Protein AF-A0A516WYR0-F1 (afdb_monomer_lite)

Structure (mmCIF, N/CA/C/O backbone):
data_AF-A0A516WYR0-F1
#
_entry.id   AF-A0A516WYR0-F1
#
loop_
_atom_site.group_PDB
_atom_site.id
_atom_site.type_symbol
_atom_site.label_atom_id
_atom_site.label_alt_id
_atom_site.label_comp_id
_atom_site.label_asym_id
_atom_site.label_entity_id
_atom_site.label_seq_id
_atom_site.pdbx_PDB_ins_code
_atom_site.Cartn_x
_atom_site.Cartn_y
_atom_site.Cartn_z
_atom_site.occupancy
_atom_site.B_iso_or_equiv
_atom_site.auth_seq_id
_atom_site.auth_comp_id
_atom_site.auth_asym_id
_atom_site.auth_atom_id
_atom_site.pdbx_PDB_model_num
ATOM 1 N N . MET A 1 1 ? 25.667 -8.744 -9.937 1.00 63.88 1 MET A N 1
ATOM 2 C CA . MET A 1 1 ? 26.424 -9.998 -9.760 1.00 63.88 1 MET A CA 1
ATOM 3 C C . MET A 1 1 ? 26.682 -10.679 -11.107 1.00 63.88 1 MET A C 1
ATOM 5 O O . MET A 1 1 ? 27.837 -10.724 -11.476 1.00 63.88 1 MET A O 1
ATOM 9 N N . LEU A 1 2 ? 25.676 -11.034 -11.928 1.00 71.44 2 LEU A N 1
ATOM 10 C CA . LEU A 1 2 ? 25.938 -11.659 -13.249 1.00 71.44 2 LEU A CA 1
ATOM 11 C C . LEU A 1 2 ? 26.621 -10.771 -14.309 1.00 71.44 2 LEU A C 1
ATOM 13 O O . LEU A 1 2 ? 27.424 -11.273 -15.081 1.00 71.44 2 LEU A O 1
ATOM 17 N N . ARG A 1 3 ? 26.357 -9.455 -14.355 1.00 70.38 3 ARG A N 1
ATOM 18 C CA . ARG A 1 3 ? 27.014 -8.549 -15.329 1.00 70.38 3 ARG A CA 1
ATOM 19 C C . ARG A 1 3 ? 28.543 -8.492 -15.207 1.00 70.38 3 ARG A C 1
ATOM 21 O O . ARG A 1 3 ? 29.194 -8.040 -16.137 1.00 70.38 3 ARG A O 1
ATOM 28 N N . ARG A 1 4 ? 29.089 -8.892 -14.056 1.00 82.25 4 ARG A N 1
ATOM 29 C CA . ARG A 1 4 ? 30.531 -8.877 -13.781 1.00 82.25 4 ARG A CA 1
ATOM 30 C C . ARG A 1 4 ? 31.229 -10.178 -14.192 1.00 82.25 4 ARG A C 1
ATOM 32 O O . ARG A 1 4 ? 32.446 -10.206 -14.153 1.00 82.25 4 ARG A O 1
ATOM 39 N N . GLU A 1 5 ? 30.473 -11.192 -14.623 1.00 89.56 5 GLU A N 1
ATOM 40 C CA . GLU A 1 5 ? 30.984 -12.493 -15.067 1.00 89.56 5 GLU A CA 1
ATOM 41 C C . GLU A 1 5 ? 30.733 -12.670 -16.577 1.00 89.56 5 GLU A C 1
ATOM 43 O O . GLU A 1 5 ? 29.633 -13.075 -16.971 1.00 89.56 5 GLU A O 1
ATOM 48 N N . PRO A 1 6 ? 31.714 -12.364 -17.451 1.00 85.00 6 PRO A N 1
ATOM 49 C CA . PRO A 1 6 ? 31.514 -12.306 -18.904 1.00 85.00 6 PRO A CA 1
ATOM 50 C C . PRO A 1 6 ? 30.985 -13.605 -19.527 1.00 85.00 6 PRO A C 1
ATOM 52 O O . PRO A 1 6 ? 30.164 -13.571 -20.442 1.00 85.00 6 PRO A O 1
ATOM 55 N N . MET A 1 7 ? 31.410 -14.764 -19.009 1.00 91.44 7 MET A N 1
ATOM 56 C CA . MET A 1 7 ? 30.959 -16.074 -19.500 1.00 91.44 7 MET A CA 1
ATOM 57 C C . MET A 1 7 ? 29.483 -16.366 -19.200 1.00 91.44 7 MET A C 1
ATOM 59 O O . MET A 1 7 ? 28.864 -17.174 -19.892 1.00 91.44 7 MET A O 1
ATOM 63 N N . LEU A 1 8 ? 28.922 -15.739 -18.163 1.00 88.75 8 LEU A N 1
ATOM 64 C CA . LEU A 1 8 ? 27.520 -15.900 -17.780 1.00 88.75 8 LEU A CA 1
ATOM 65 C C . LEU A 1 8 ? 26.648 -14.810 -18.402 1.00 88.75 8 LEU A C 1
ATOM 67 O O . LEU A 1 8 ? 25.525 -15.089 -18.818 1.00 88.75 8 LEU A O 1
ATOM 71 N N . SER A 1 9 ? 27.157 -13.579 -18.502 1.00 86.56 9 SER A N 1
ATOM 72 C CA . SER A 1 9 ? 26.419 -12.464 -19.100 1.00 86.56 9 SER A CA 1
ATOM 73 C C . SER A 1 9 ? 26.181 -12.646 -20.601 1.00 86.56 9 SER A C 1
ATOM 75 O O . SER A 1 9 ? 25.122 -12.251 -21.082 1.00 86.56 9 SER A O 1
ATOM 77 N N . SER A 1 10 ? 27.100 -13.304 -21.319 1.00 87.81 10 SER A N 1
ATOM 78 C CA . SER A 1 10 ? 26.965 -13.608 -22.753 1.00 87.81 10 SER A CA 1
ATOM 79 C C . SER A 1 10 ? 25.828 -14.582 -23.081 1.00 87.81 10 SER A C 1
ATOM 81 O O . SER A 1 10 ? 25.387 -14.644 -24.225 1.00 87.81 10 SER A O 1
ATOM 83 N N . ARG A 1 11 ? 25.324 -15.325 -22.085 1.00 91.62 11 ARG A N 1
ATOM 84 C CA . ARG A 1 11 ? 24.208 -16.278 -22.232 1.00 91.62 11 ARG A CA 1
ATOM 85 C C . ARG A 1 11 ? 22.839 -15.656 -21.944 1.00 91.62 11 ARG A C 1
ATOM 87 O O . ARG A 1 11 ? 21.829 -16.352 -22.010 1.00 91.62 11 ARG A O 1
ATOM 94 N N . ILE A 1 12 ? 22.787 -14.368 -21.601 1.00 89.62 12 ILE A N 1
ATOM 95 C CA . ILE A 1 12 ? 21.537 -13.658 -21.326 1.00 89.62 12 ILE A CA 1
ATOM 96 C C . ILE A 1 12 ? 21.071 -12.962 -22.598 1.00 89.62 12 ILE A C 1
ATOM 98 O O . ILE A 1 12 ? 21.679 -11.993 -23.044 1.00 89.62 12 ILE A O 1
ATOM 102 N N . PHE A 1 13 ? 19.956 -13.442 -23.148 1.00 91.19 13 PHE A N 1
ATOM 103 C CA . PHE A 1 13 ? 19.351 -12.877 -24.354 1.00 91.19 13 PHE A CA 1
ATOM 104 C C . PHE A 1 13 ? 18.704 -11.503 -24.105 1.00 91.19 13 PHE A C 1
ATOM 106 O O . PHE A 1 13 ? 18.810 -10.612 -24.942 1.00 91.19 13 PHE A O 1
ATOM 113 N N . VAL A 1 14 ? 18.069 -11.300 -22.941 1.00 90.44 14 VAL A N 1
ATOM 114 C CA . VAL A 1 14 ? 17.409 -10.034 -22.572 1.00 90.44 14 VAL A CA 1
ATOM 115 C C . VAL A 1 14 ? 17.687 -9.677 -21.117 1.00 90.44 14 VAL A C 1
ATOM 117 O O . VAL A 1 14 ? 17.505 -10.487 -20.209 1.00 90.44 14 VAL A O 1
ATOM 120 N N . TRP A 1 15 ? 18.062 -8.420 -20.890 1.00 87.75 15 TRP A N 1
ATOM 121 C CA . TRP A 1 15 ? 18.124 -7.816 -19.564 1.00 87.75 15 TRP A CA 1
ATOM 122 C C . TRP A 1 15 ? 16.869 -6.983 -19.324 1.00 87.75 15 TRP A C 1
ATOM 124 O O . TRP A 1 15 ? 16.813 -5.822 -19.721 1.00 87.75 15 TRP A O 1
ATOM 134 N N . GLN A 1 16 ? 15.870 -7.564 -18.662 1.00 89.56 16 GLN A N 1
ATOM 135 C CA . GLN A 1 16 ? 14.669 -6.826 -18.283 1.00 89.56 16 GLN A CA 1
ATOM 136 C C . GLN A 1 16 ? 14.891 -6.103 -16.954 1.00 89.56 16 GLN A C 1
ATOM 138 O O . GLN A 1 16 ? 15.144 -6.722 -15.919 1.00 89.56 16 GLN A O 1
ATOM 143 N N . GLU A 1 17 ? 14.766 -4.781 -16.977 1.00 88.88 17 GLU A N 1
ATOM 144 C CA . GLU A 1 17 ? 14.715 -3.967 -15.768 1.00 88.88 17 GLU A CA 1
ATOM 145 C C . GLU A 1 17 ? 13.265 -3.875 -15.274 1.00 88.88 17 GLU A C 1
ATOM 147 O O . GLU A 1 17 ? 12.356 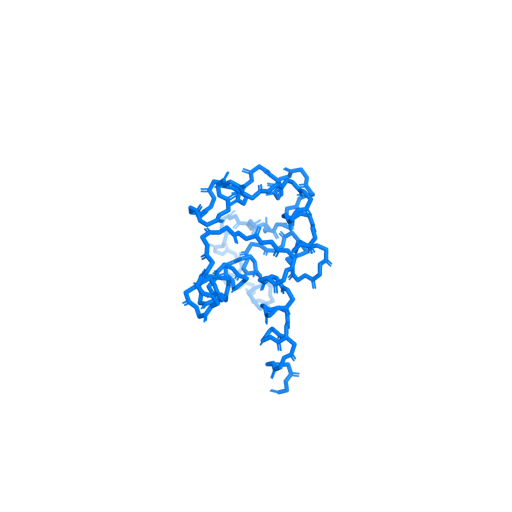-3.564 -16.047 1.00 88.88 17 GLU A O 1
ATOM 152 N N . PHE A 1 18 ? 13.050 -4.123 -13.981 1.00 88.38 18 PHE A N 1
ATOM 153 C CA . PHE A 1 18 ? 11.788 -3.822 -13.309 1.00 88.38 18 PHE A CA 1
ATOM 154 C C . PHE A 1 18 ? 11.895 -2.459 -12.637 1.00 88.38 18 PHE A C 1
ATOM 156 O O . PHE A 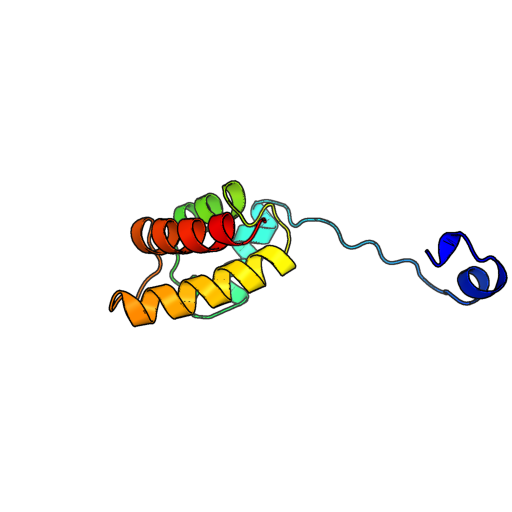1 18 ? 12.799 -2.223 -11.834 1.00 88.38 18 PHE A O 1
ATOM 163 N N . ARG A 1 19 ? 10.954 -1.570 -12.950 1.00 93.56 19 ARG A N 1
ATOM 164 C CA . ARG A 1 19 ? 10.888 -0.223 -12.378 1.00 93.56 19 ARG A CA 1
ATOM 165 C C . ARG A 1 19 ? 9.786 -0.137 -11.335 1.00 93.56 19 ARG A C 1
ATOM 167 O O . ARG A 1 19 ? 8.877 -0.965 -11.298 1.00 93.56 19 ARG A O 1
ATOM 174 N N . ARG A 1 20 ? 9.890 0.874 -10.473 1.00 96.81 20 ARG A N 1
ATOM 175 C CA . ARG A 1 20 ? 8.790 1.247 -9.581 1.00 96.81 20 ARG A CA 1
ATOM 176 C C . ARG A 1 20 ? 7.580 1.641 -10.419 1.00 96.81 20 ARG A C 1
ATOM 178 O O . ARG A 1 20 ? 7.737 2.270 -11.464 1.00 96.81 20 ARG A O 1
ATOM 185 N N . MET A 1 21 ? 6.404 1.280 -9.929 1.00 97.88 21 MET A N 1
ATOM 186 C CA . MET A 1 21 ? 5.149 1.785 -10.461 1.00 97.88 21 MET A CA 1
ATOM 187 C C . MET A 1 21 ? 5.066 3.296 -10.224 1.00 97.88 21 MET A C 1
ATOM 189 O O . MET A 1 21 ? 5.461 3.774 -9.159 1.00 97.88 21 MET A O 1
ATOM 193 N N . SER A 1 22 ? 4.556 4.043 -11.202 1.00 97.94 22 SER A N 1
ATOM 194 C CA . SER A 1 22 ? 4.101 5.418 -10.980 1.00 97.94 22 SER A CA 1
ATOM 195 C C . SER A 1 22 ? 2.887 5.434 -10.048 1.00 97.94 22 SER A C 1
ATOM 197 O O . SER A 1 22 ? 2.204 4.419 -9.906 1.00 97.94 22 SER A O 1
ATOM 199 N N . SER A 1 23 ? 2.559 6.587 -9.465 1.00 97.19 23 SER A N 1
ATOM 200 C CA . SER A 1 23 ? 1.357 6.724 -8.629 1.00 97.19 23 SER A CA 1
ATOM 201 C C . SER A 1 23 ? 0.085 6.298 -9.375 1.00 97.19 23 SER A C 1
ATOM 203 O O . SER A 1 23 ? -0.756 5.601 -8.821 1.00 97.19 23 SER A O 1
ATOM 205 N N . GLU A 1 24 ? -0.026 6.624 -10.665 1.00 98.06 24 GLU A N 1
ATOM 206 C CA . GLU A 1 24 ? -1.146 6.188 -11.508 1.00 98.06 24 GLU A CA 1
ATOM 207 C C . GLU A 1 24 ? -1.177 4.659 -11.686 1.00 98.06 24 GLU A C 1
ATOM 209 O O . GLU A 1 24 ? -2.229 4.027 -11.595 1.00 98.06 24 GLU A O 1
ATOM 214 N N . GLN A 1 25 ? -0.012 4.036 -11.900 1.00 98.31 25 GLN A N 1
ATOM 215 C CA . GLN A 1 25 ? 0.088 2.580 -11.974 1.00 98.31 25 GLN A CA 1
ATOM 216 C C . GLN A 1 25 ? -0.277 1.926 -10.641 1.00 98.31 25 GLN A C 1
ATOM 218 O O . GLN A 1 25 ? -0.974 0.920 -10.658 1.00 98.31 25 GLN A O 1
ATOM 223 N N . VAL A 1 26 ? 0.133 2.494 -9.503 1.00 98.50 26 VAL A N 1
ATOM 224 C CA . VAL A 1 26 ? -0.251 2.006 -8.170 1.00 98.50 26 VAL A CA 1
ATOM 225 C C . VAL A 1 26 ? -1.773 2.015 -8.021 1.00 98.50 26 VAL A C 1
ATOM 227 O O . VAL A 1 26 ? -2.355 0.979 -7.707 1.00 98.50 26 VAL A O 1
ATOM 230 N N . LEU A 1 27 ? -2.428 3.141 -8.319 1.00 98.38 27 LEU A N 1
ATOM 231 C CA . LEU A 1 27 ? -3.884 3.275 -8.195 1.00 98.38 27 LEU A CA 1
ATOM 232 C C . LEU A 1 27 ? -4.663 2.320 -9.107 1.00 98.38 27 LEU A C 1
ATOM 234 O O . LEU A 1 27 ? -5.770 1.923 -8.767 1.00 98.38 27 LEU A O 1
ATOM 238 N N . ARG A 1 28 ? -4.087 1.914 -10.24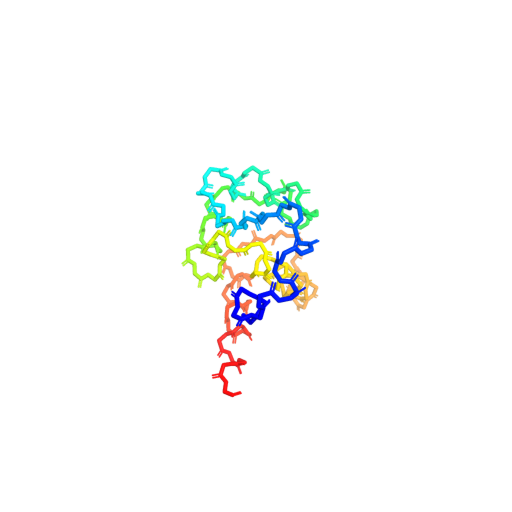1 1.00 98.12 28 ARG A N 1
ATOM 239 C CA . ARG A 1 28 ? -4.690 0.920 -11.139 1.00 98.12 28 ARG A CA 1
ATOM 240 C C . ARG A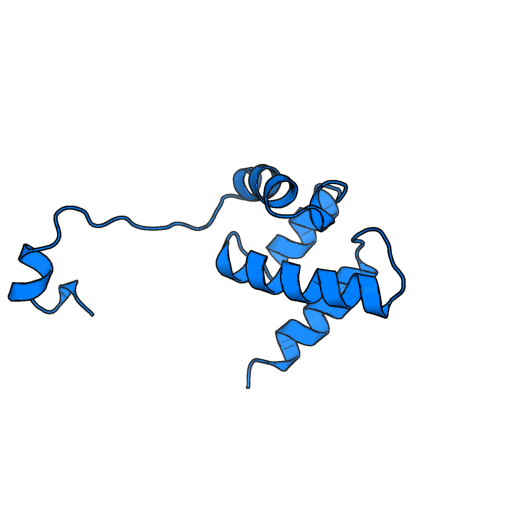 1 28 ? -4.403 -0.522 -10.717 1.00 98.12 28 ARG A C 1
ATOM 242 O O . ARG A 1 28 ? -5.270 -1.381 -10.825 1.00 98.12 28 ARG A O 1
ATOM 249 N N . VAL A 1 29 ? -3.175 -0.808 -10.295 1.00 98.19 29 VAL A N 1
ATOM 250 C CA . VAL A 1 29 ? -2.701 -2.178 -10.055 1.00 98.19 29 VAL A CA 1
ATOM 251 C C . VAL A 1 29 ? -3.135 -2.691 -8.687 1.00 98.19 29 VAL A C 1
ATOM 253 O O . VAL A 1 29 ? -3.496 -3.857 -8.571 1.00 98.19 29 VAL A O 1
ATOM 256 N N . ILE A 1 30 ? -3.102 -1.854 -7.649 1.00 98.31 30 ILE A N 1
ATOM 257 C CA . ILE A 1 30 ? -3.338 -2.305 -6.272 1.00 98.31 30 ILE A CA 1
ATOM 258 C C . ILE A 1 30 ? -4.780 -2.757 -6.012 1.00 98.31 30 ILE A C 1
ATOM 260 O O . ILE A 1 30 ? -4.926 -3.832 -5.427 1.00 98.31 30 ILE A O 1
ATOM 264 N N . PRO A 1 31 ? -5.835 -2.061 -6.480 1.00 98.00 31 PRO A N 1
ATOM 265 C CA . PRO A 1 31 ? -7.202 -2.573 -6.352 1.00 98.00 31 PRO A CA 1
ATOM 266 C C . PRO A 1 31 ? -7.390 -3.938 -7.027 1.00 98.00 31 PRO A C 1
ATOM 268 O O . PRO A 1 31 ? -8.073 -4.803 -6.492 1.00 98.00 31 PRO A O 1
ATOM 271 N N . ALA A 1 32 ? -6.725 -4.164 -8.166 1.00 97.69 32 ALA A N 1
ATOM 272 C CA . ALA A 1 32 ? -6.778 -5.429 -8.904 1.00 97.69 32 ALA A CA 1
ATOM 273 C C . ALA A 1 32 ? -5.866 -6.526 -8.323 1.00 97.69 32 ALA A C 1
ATOM 275 O O . ALA A 1 32 ? -5.972 -7.691 -8.703 1.00 97.69 32 ALA A O 1
ATOM 276 N N . PHE A 1 33 ? -4.938 -6.171 -7.435 1.00 97.31 33 PHE A N 1
ATOM 277 C CA . PHE A 1 33 ? -3.944 -7.100 -6.910 1.00 97.31 33 PHE A CA 1
ATOM 278 C C . PHE A 1 33 ? -4.524 -8.045 -5.850 1.00 97.31 33 PHE A C 1
ATOM 280 O O . PHE A 1 33 ? -4.177 -9.227 -5.835 1.00 97.31 33 PHE A O 1
ATOM 287 N N . HIS A 1 34 ? -5.370 -7.543 -4.944 1.00 97.75 34 HIS A N 1
ATOM 288 C CA . HIS A 1 34 ? -5.937 -8.348 -3.860 1.00 97.75 34 HIS A CA 1
ATOM 289 C C . HIS A 1 34 ? -7.296 -7.794 -3.387 1.00 97.75 34 HIS A C 1
ATOM 291 O O . HIS A 1 34 ? -7.392 -6.580 -3.202 1.00 97.75 34 HIS A O 1
ATOM 297 N N . PRO A 1 35 ? -8.300 -8.645 -3.069 1.00 96.62 35 PRO A N 1
ATOM 298 C CA . PRO A 1 35 ? -9.664 -8.204 -2.730 1.00 96.62 35 PRO A CA 1
ATOM 299 C C . PRO A 1 35 ? -9.774 -7.179 -1.594 1.00 96.62 35 PRO A C 1
ATOM 301 O O . PRO A 1 35 ? -10.651 -6.328 -1.605 1.00 96.62 35 PRO A O 1
ATOM 304 N N . ILE A 1 36 ? -8.854 -7.202 -0.623 1.00 96.75 36 ILE A N 1
ATOM 305 C CA . ILE A 1 36 ? -8.857 -6.226 0.489 1.00 96.75 36 ILE A CA 1
ATOM 306 C C . ILE A 1 36 ? -8.679 -4.771 0.022 1.00 96.75 36 ILE A C 1
ATOM 308 O O . ILE A 1 36 ? -8.953 -3.854 0.789 1.00 96.75 36 ILE A O 1
ATOM 312 N N . TRP A 1 37 ? -8.185 -4.560 -1.200 1.00 97.75 37 TRP A N 1
ATOM 313 C CA . TRP A 1 37 ? -7.983 -3.238 -1.789 1.00 97.75 37 TRP A CA 1
ATOM 314 C C . TRP A 1 37 ? -9.080 -2.844 -2.778 1.00 97.75 37 TRP A C 1
ATOM 316 O O . TRP A 1 37 ? -9.095 -1.695 -3.204 1.00 97.75 37 TRP A O 1
ATOM 326 N N . GLU A 1 38 ? -9.984 -3.756 -3.144 1.00 95.81 38 GLU A N 1
ATOM 327 C CA . GLU A 1 38 ? -10.979 -3.541 -4.203 1.00 95.81 38 GLU A CA 1
ATOM 328 C C . GLU A 1 38 ? -11.884 -2.338 -3.909 1.00 95.81 38 GLU A C 1
ATOM 330 O O . GLU A 1 38 ? -12.185 -1.545 -4.796 1.00 95.81 38 GLU A O 1
ATOM 335 N N . THR A 1 39 ? -12.255 -2.160 -2.639 1.00 93.94 39 THR A N 1
ATOM 336 C CA . THR A 1 39 ? -13.087 -1.042 -2.177 1.00 93.94 39 THR A CA 1
ATOM 337 C C . THR A 1 39 ? -12.286 0.048 -1.461 1.00 93.94 39 THR A C 1
ATOM 339 O O . THR A 1 39 ? -12.882 0.940 -0.860 1.00 93.94 39 THR A O 1
ATOM 342 N N . ALA A 1 40 ? -10.951 -0.031 -1.448 1.00 96.19 40 ALA A N 1
ATOM 343 C CA . ALA A 1 40 ? -10.123 0.986 -0.810 1.00 96.19 40 ALA A CA 1
ATOM 344 C C . ALA A 1 40 ? -10.112 2.255 -1.668 1.00 96.19 40 ALA A C 1
ATOM 346 O O . ALA A 1 40 ? -9.921 2.198 -2.883 1.00 96.19 40 ALA A O 1
ATOM 347 N N . THR A 1 41 ? -10.297 3.415 -1.038 1.00 97.12 41 THR A N 1
ATOM 348 C CA . THR A 1 41 ? -10.309 4.675 -1.783 1.00 97.12 41 THR A CA 1
ATOM 349 C C . THR A 1 41 ? -8.907 5.013 -2.317 1.00 97.12 41 THR A C 1
ATOM 351 O O . THR A 1 41 ? -7.897 4.587 -1.734 1.00 97.12 41 THR A O 1
ATOM 354 N N . PRO A 1 42 ? -8.798 5.804 -3.402 1.00 97.56 42 PRO A N 1
ATOM 355 C CA . PRO A 1 42 ? -7.506 6.243 -3.927 1.00 97.56 42 PRO A CA 1
ATOM 356 C C . PRO A 1 42 ? -6.625 6.933 -2.879 1.00 97.56 42 PRO A C 1
ATOM 358 O O . PRO A 1 42 ? -5.403 6.787 -2.908 1.00 97.56 42 PRO A O 1
ATOM 361 N N . GLU A 1 43 ? -7.224 7.641 -1.921 1.00 97.62 43 GLU A N 1
ATOM 362 C CA . GLU A 1 43 ? -6.527 8.325 -0.831 1.00 97.62 43 GLU A CA 1
ATOM 363 C C . GLU A 1 43 ? -5.873 7.324 0.126 1.00 97.62 43 GLU A C 1
ATOM 365 O O . GLU A 1 43 ? -4.716 7.507 0.505 1.00 97.62 43 GLU A O 1
ATOM 370 N N . V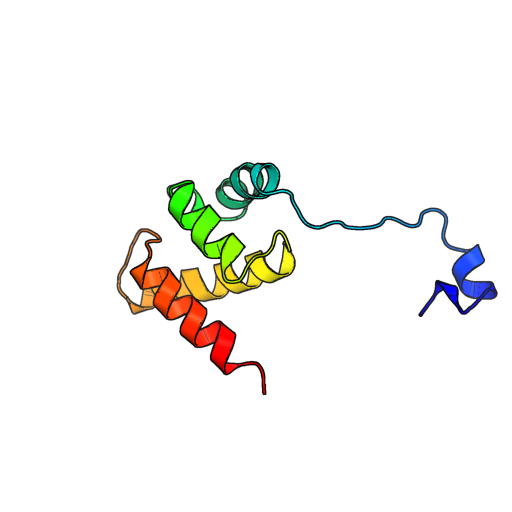AL A 1 44 ? -6.570 6.236 0.474 1.00 97.69 44 VAL A N 1
ATOM 371 C CA . VAL A 1 44 ? -6.037 5.158 1.327 1.00 97.69 44 VAL A CA 1
ATOM 372 C C . VAL A 1 44 ? -4.864 4.457 0.640 1.00 97.69 44 VAL A C 1
ATOM 374 O O . VAL A 1 44 ? -3.821 4.231 1.259 1.00 97.69 44 VAL A O 1
ATOM 377 N N . ILE A 1 45 ? -4.999 4.154 -0.654 1.00 98.12 45 ILE A N 1
ATOM 378 C CA . ILE A 1 45 ? -3.939 3.509 -1.442 1.00 98.12 45 ILE A CA 1
ATOM 379 C C . ILE A 1 45 ? -2.732 4.440 -1.587 1.00 98.12 45 ILE A C 1
ATOM 381 O O . ILE A 1 45 ? -1.596 4.012 -1.380 1.00 98.12 45 ILE A O 1
ATOM 385 N N . THR A 1 46 ? -2.965 5.719 -1.886 1.00 98.19 46 THR A N 1
ATOM 386 C CA . THR A 1 46 ? -1.903 6.730 -1.987 1.00 98.19 46 THR A CA 1
ATOM 387 C C . THR A 1 46 ? -1.173 6.877 -0.658 1.00 98.19 46 THR A C 1
ATOM 389 O O . THR A 1 46 ? 0.054 6.858 -0.627 1.00 98.19 46 THR A O 1
ATOM 392 N N . PHE A 1 47 ? -1.906 6.939 0.454 1.00 97.56 47 PHE A N 1
ATOM 393 C CA . PHE A 1 47 ? -1.325 7.017 1.789 1.00 97.56 47 PHE A CA 1
ATOM 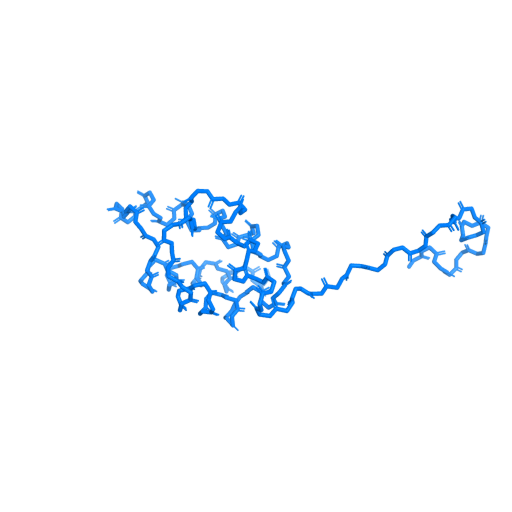394 C C . PHE A 1 47 ? -0.422 5.810 2.087 1.00 97.56 47 PHE A C 1
ATOM 396 O O . PHE A 1 47 ? 0.721 5.994 2.512 1.00 97.56 47 PHE A O 1
ATOM 403 N N . ALA A 1 48 ? -0.873 4.588 1.793 1.00 97.75 48 ALA A N 1
ATOM 404 C CA . ALA A 1 48 ? -0.051 3.386 1.923 1.00 97.75 48 ALA A CA 1
ATOM 405 C C . ALA A 1 48 ? 1.195 3.404 1.019 1.00 97.75 48 ALA A C 1
ATOM 407 O O . ALA A 1 48 ? 2.286 3.031 1.471 1.00 97.75 48 ALA A O 1
ATOM 408 N N . ASP A 1 49 ? 1.071 3.874 -0.227 1.00 98.12 49 ASP A N 1
ATOM 409 C CA . ASP A 1 49 ? 2.216 3.974 -1.132 1.00 98.12 49 ASP A CA 1
ATOM 410 C C . ASP A 1 49 ? 3.253 4.972 -0.621 1.00 98.12 49 ASP A C 1
ATOM 412 O O . ASP A 1 49 ? 4.436 4.649 -0.546 1.00 98.12 49 ASP A O 1
ATOM 416 N N . THR A 1 50 ? 2.816 6.165 -0.216 1.00 96.88 50 THR A N 1
ATOM 417 C CA . THR A 1 50 ? 3.707 7.225 0.262 1.00 96.88 50 THR A CA 1
ATOM 418 C C . THR A 1 50 ? 4.482 6.808 1.510 1.00 96.88 50 THR A C 1
ATOM 420 O O . THR A 1 50 ? 5.640 7.194 1.644 1.00 96.88 50 THR A O 1
ATOM 423 N N . HIS A 1 51 ? 3.888 6.005 2.398 1.00 95.69 51 HIS A N 1
ATOM 424 C CA . HIS A 1 51 ? 4.507 5.639 3.677 1.00 95.69 51 HIS A CA 1
ATOM 425 C C . HIS A 1 51 ? 5.313 4.336 3.641 1.00 95.69 51 HIS A C 1
ATOM 427 O O . HIS A 1 51 ? 6.238 4.179 4.437 1.00 95.69 51 HIS A O 1
ATOM 433 N N . ALA A 1 52 ? 4.967 3.383 2.769 1.00 95.81 52 ALA A N 1
ATOM 434 C CA . ALA A 1 52 ? 5.602 2.062 2.782 1.00 95.81 52 ALA A CA 1
ATOM 435 C C . ALA A 1 52 ? 5.731 1.385 1.406 1.00 95.81 52 ALA A C 1
ATOM 437 O O . ALA A 1 52 ? 6.602 0.526 1.227 1.00 95.81 52 ALA A O 1
ATOM 438 N N . GLY A 1 53 ? 4.863 1.711 0.443 1.00 96.25 53 GLY A N 1
ATOM 439 C CA . GLY A 1 53 ? 4.832 1.048 -0.865 1.00 96.25 53 GLY A CA 1
ATOM 440 C C . GLY A 1 53 ? 5.912 1.551 -1.822 1.00 96.25 53 GLY A C 1
ATOM 441 O O . GLY A 1 53 ? 6.664 0.753 -2.388 1.00 96.25 53 GLY A O 1
ATOM 442 N N . HIS A 1 54 ? 6.023 2.871 -1.969 1.00 97.00 54 HIS A N 1
ATOM 443 C CA . HIS A 1 54 ? 6.923 3.598 -2.867 1.00 97.00 54 HIS A CA 1
ATOM 444 C C . HIS A 1 54 ? 6.971 3.018 -4.293 1.00 97.00 54 HIS A C 1
ATOM 446 O O . HIS A 1 54 ? 8.058 2.819 -4.854 1.00 97.00 54 HIS A O 1
ATOM 452 N N . GLY A 1 55 ? 5.815 2.635 -4.841 1.00 97.12 55 GLY A N 1
ATOM 453 C CA . GLY A 1 55 ? 5.680 1.986 -6.146 1.00 97.12 55 GLY A CA 1
ATOM 454 C C . GLY A 1 55 ? 6.344 0.605 -6.254 1.00 97.12 55 GLY A C 1
ATOM 455 O O . GLY A 1 55 ? 6.404 0.024 -7.339 1.00 97.12 55 GLY A O 1
ATOM 456 N N . ASN A 1 56 ? 6.886 0.051 -5.164 1.00 97.06 56 ASN A N 1
ATOM 457 C CA . ASN A 1 56 ? 7.551 -1.244 -5.160 1.00 97.06 56 ASN A CA 1
ATOM 458 C C . ASN A 1 56 ? 6.536 -2.363 -4.906 1.00 97.06 56 ASN A C 1
ATOM 460 O O . ASN A 1 56 ? 6.034 -2.536 -3.797 1.00 97.06 56 ASN A O 1
ATOM 464 N N . PHE A 1 57 ? 6.279 -3.183 -5.923 1.00 95.94 57 PHE A N 1
ATOM 465 C CA . PHE A 1 57 ? 5.280 -4.249 -5.830 1.00 95.94 57 PHE A CA 1
ATOM 466 C C . PHE A 1 57 ? 5.583 -5.284 -4.726 1.00 95.94 57 PHE A C 1
ATOM 468 O O . PHE A 1 57 ? 4.676 -5.803 -4.078 1.00 95.94 57 PHE A O 1
ATOM 475 N N . ARG A 1 58 ? 6.865 -5.553 -4.429 1.00 95.56 58 ARG A N 1
ATOM 476 C CA . ARG A 1 58 ? 7.248 -6.437 -3.314 1.00 95.56 58 ARG A CA 1
ATOM 477 C C . ARG A 1 58 ? 6.910 -5.812 -1.959 1.00 95.56 58 ARG A C 1
ATOM 479 O O . ARG A 1 58 ? 6.501 -6.541 -1.057 1.00 95.56 58 ARG A O 1
ATOM 486 N N . SER A 1 59 ? 7.072 -4.500 -1.799 1.00 96.69 59 SER A N 1
ATOM 487 C CA . SER A 1 59 ? 6.588 -3.789 -0.611 1.00 96.69 59 SER A CA 1
ATOM 488 C C . SER A 1 59 ? 5.070 -3.904 -0.493 1.00 96.69 59 SER A C 1
ATOM 490 O O . SER A 1 59 ? 4.580 -4.263 0.571 1.00 96.69 59 SER A O 1
ATOM 492 N N . TRP A 1 60 ? 4.334 -3.736 -1.592 1.00 97.88 60 TRP A N 1
ATOM 493 C CA . TRP A 1 60 ? 2.877 -3.906 -1.627 1.00 97.88 60 TRP A CA 1
ATOM 494 C C . TRP A 1 60 ? 2.394 -5.304 -1.240 1.00 97.88 60 TRP A C 1
ATOM 496 O O . TRP A 1 60 ? 1.429 -5.432 -0.485 1.00 97.88 60 TRP A O 1
ATOM 506 N N . ALA A 1 61 ? 3.097 -6.358 -1.657 1.00 97.75 61 ALA A N 1
ATOM 507 C CA . ALA A 1 61 ? 2.810 -7.716 -1.195 1.00 97.75 61 ALA A CA 1
ATOM 508 C C . ALA A 1 61 ? 2.977 -7.853 0.332 1.00 97.75 61 ALA A C 1
ATOM 510 O O . ALA A 1 61 ? 2.153 -8.482 0.997 1.00 97.75 61 ALA A O 1
ATOM 511 N N . LYS A 1 62 ? 4.007 -7.220 0.916 1.00 97.25 62 LYS A N 1
ATOM 512 C CA . LYS A 1 62 ? 4.196 -7.196 2.377 1.00 97.25 62 LYS A CA 1
ATOM 513 C C . LYS A 1 62 ? 3.090 -6.404 3.072 1.00 97.25 62 LYS A C 1
ATOM 515 O O . LYS A 1 62 ? 2.524 -6.917 4.033 1.00 97.25 62 LYS A O 1
ATOM 520 N N . ILE A 1 63 ? 2.774 -5.198 2.589 1.00 98.00 63 ILE A N 1
ATOM 521 C CA . ILE A 1 63 ? 1.686 -4.363 3.123 1.00 98.00 63 ILE A CA 1
ATOM 522 C C . ILE A 1 63 ? 0.395 -5.181 3.137 1.00 98.00 63 ILE A C 1
ATOM 524 O O . ILE A 1 63 ? -0.188 -5.350 4.195 1.00 98.00 63 ILE A O 1
ATOM 528 N N . THR A 1 64 ? 0.031 -5.801 2.014 1.00 98.19 64 THR A N 1
ATOM 529 C CA . THR A 1 64 ? -1.179 -6.629 1.869 1.00 98.19 64 THR A CA 1
ATOM 530 C C . THR A 1 64 ? -1.252 -7.747 2.910 1.00 98.19 64 THR A C 1
ATOM 532 O O . THR A 1 64 ? -2.268 -7.890 3.587 1.00 98.19 64 THR A O 1
ATOM 535 N N . ALA A 1 65 ? -0.163 -8.495 3.112 1.00 97.62 65 ALA A N 1
ATOM 536 C CA . ALA A 1 65 ? -0.124 -9.560 4.115 1.00 97.62 65 ALA A CA 1
ATOM 537 C C . ALA A 1 65 ? -0.303 -9.035 5.553 1.00 97.62 65 ALA A C 1
ATOM 539 O O . ALA A 1 65 ? -0.924 -9.693 6.390 1.00 97.62 65 ALA A O 1
ATOM 540 N N . HIS A 1 66 ? 0.239 -7.855 5.861 1.00 97.62 66 HIS A N 1
ATOM 541 C CA . HIS A 1 66 ? 0.043 -7.217 7.162 1.00 97.62 66 HIS A CA 1
ATOM 542 C C . HIS A 1 66 ? -1.366 -6.632 7.309 1.00 97.62 66 HIS A C 1
ATOM 544 O O . HIS A 1 66 ? -1.966 -6.803 8.367 1.00 97.62 66 HIS A O 1
ATOM 550 N N . THR A 1 67 ? -1.912 -6.017 6.261 1.00 97.75 67 THR A N 1
ATOM 551 C CA . THR A 1 67 ? -3.270 -5.467 6.227 1.00 97.75 67 THR A CA 1
ATOM 552 C C . THR A 1 67 ? -4.310 -6.560 6.432 1.00 97.75 67 THR A C 1
ATOM 554 O O . THR A 1 67 ? -5.172 -6.410 7.286 1.00 97.75 67 THR A O 1
ATOM 557 N N . GLN A 1 68 ? -4.192 -7.707 5.757 1.00 97.12 68 GLN A N 1
ATOM 558 C CA . GLN A 1 68 ? -5.116 -8.831 5.950 1.00 97.12 68 GLN A CA 1
ATOM 559 C C . GLN A 1 68 ? -5.149 -9.312 7.412 1.00 97.12 68 GLN A C 1
ATOM 561 O O . GLN A 1 68 ? -6.215 -9.577 7.965 1.00 97.12 68 GLN A O 1
ATOM 566 N N . ARG A 1 69 ? -3.984 -9.376 8.074 1.00 95.94 69 ARG A N 1
ATOM 567 C CA . ARG A 1 69 ? -3.897 -9.716 9.506 1.00 95.94 69 ARG A CA 1
ATOM 568 C C . ARG A 1 69 ? -4.481 -8.625 10.399 1.00 95.94 69 ARG A C 1
ATOM 570 O O . ARG A 1 69 ? -5.076 -8.946 11.423 1.00 95.94 69 ARG A O 1
ATOM 577 N N . ALA A 1 70 ? -4.278 -7.361 10.036 1.00 96.19 70 ALA A N 1
ATOM 578 C CA . ALA A 1 70 ? -4.814 -6.217 10.761 1.00 96.19 70 ALA A CA 1
ATOM 579 C C . ALA A 1 70 ? -6.347 -6.215 10.722 1.00 96.19 70 ALA A C 1
ATOM 581 O O . ALA A 1 70 ? -6.962 -6.136 11.778 1.00 96.19 70 ALA A O 1
ATOM 582 N N . LEU A 1 71 ? -6.944 -6.408 9.540 1.00 96.75 71 LEU A N 1
ATOM 583 C CA . LEU A 1 71 ? -8.395 -6.501 9.353 1.00 96.75 71 LEU A CA 1
ATOM 584 C C . LEU A 1 71 ? -9.006 -7.587 10.246 1.00 96.75 71 LEU A C 1
ATOM 586 O O . LEU A 1 71 ? -9.909 -7.304 11.025 1.00 96.75 71 LEU A O 1
ATOM 590 N N . HIS A 1 72 ? -8.436 -8.796 10.229 1.00 95.56 72 HIS A N 1
ATOM 591 C CA . HIS A 1 72 ? -8.901 -9.890 11.086 1.00 95.56 72 HIS A CA 1
ATOM 592 C C . HIS A 1 72 ? -8.729 -9.592 12.585 1.00 95.56 72 HIS A C 1
ATOM 594 O O . HIS A 1 72 ? -9.554 -9.984 13.402 1.00 95.56 72 HIS A O 1
ATOM 600 N N . ARG A 1 73 ? -7.631 -8.944 12.994 1.00 94.44 73 ARG A N 1
ATOM 601 C CA . ARG A 1 73 ? -7.349 -8.693 14.418 1.00 94.44 73 ARG A CA 1
ATOM 602 C C . ARG A 1 73 ? -8.165 -7.539 14.997 1.00 94.44 73 ARG A C 1
ATOM 604 O O . ARG A 1 73 ? -8.430 -7.545 16.194 1.00 94.44 73 ARG A O 1
ATOM 611 N N . LEU A 1 74 ? -8.487 -6.550 14.172 1.00 94.44 74 LEU A N 1
ATOM 612 C CA . LEU A 1 74 ? -9.243 -5.361 14.558 1.00 94.44 74 LEU A CA 1
ATOM 613 C C . LEU A 1 74 ? -10.749 -5.514 14.297 1.00 94.44 74 LEU A C 1
ATOM 615 O O . LEU A 1 74 ? -11.484 -4.564 14.537 1.00 94.44 74 LEU A O 1
ATOM 619 N N . ASP A 1 75 ? -11.184 -6.675 13.796 1.00 94.69 75 ASP A N 1
ATOM 620 C CA . ASP A 1 75 ? -12.564 -6.947 13.376 1.00 94.69 75 ASP A CA 1
ATOM 621 C C . ASP A 1 75 ? -13.100 -5.883 12.396 1.00 94.69 75 ASP A C 1
ATOM 623 O O . ASP A 1 75 ? -14.171 -5.299 12.553 1.00 94.69 75 ASP A O 1
ATOM 627 N N . ARG A 1 76 ? -12.281 -5.570 11.383 1.00 94.25 76 ARG A N 1
ATOM 628 C CA . ARG A 1 76 ? -12.580 -4.577 10.344 1.00 94.25 76 ARG A CA 1
ATOM 629 C C . ARG A 1 76 ? -12.786 -5.261 8.999 1.00 94.25 76 ARG A C 1
ATOM 631 O O . ARG A 1 76 ? -12.059 -6.184 8.640 1.00 94.25 76 ARG A O 1
ATOM 638 N N . VAL A 1 77 ? -13.735 -4.745 8.221 1.00 92.19 77 VAL A N 1
ATOM 639 C CA . VAL A 1 77 ? -14.054 -5.251 6.873 1.00 92.19 77 VAL A CA 1
ATOM 640 C C . VAL A 1 77 ? -13.340 -4.454 5.776 1.00 92.19 77 VAL A C 1
ATOM 642 O O . VAL A 1 77 ? -13.023 -5.003 4.726 1.00 92.19 77 VAL A O 1
ATOM 645 N N . GLN A 1 78 ? -13.053 -3.172 6.016 1.00 93.56 78 GLN A N 1
ATOM 646 C CA . GLN A 1 78 ? -12.439 -2.269 5.040 1.00 93.56 78 GLN A CA 1
ATOM 647 C C . GLN A 1 78 ? -11.112 -1.709 5.545 1.00 93.56 78 GLN A C 1
ATOM 649 O O . GLN A 1 78 ? -10.894 -1.571 6.749 1.00 93.56 78 GLN A O 1
ATOM 654 N N . VAL A 1 79 ? -10.224 -1.384 4.604 1.00 96.38 79 VAL A N 1
ATOM 655 C CA . VAL A 1 79 ? -8.948 -0.738 4.910 1.00 96.38 79 VAL A CA 1
ATOM 656 C C . VAL A 1 79 ? -9.161 0.764 5.052 1.00 96.38 79 VAL A C 1
ATOM 658 O O . VAL A 1 79 ? -9.552 1.433 4.099 1.00 96.38 79 VAL A O 1
ATOM 661 N N . ASP A 1 80 ? -8.847 1.288 6.229 1.00 94.00 80 ASP A N 1
ATOM 662 C CA . ASP A 1 80 ? -8.830 2.713 6.536 1.00 94.00 80 ASP A CA 1
ATOM 663 C C . ASP A 1 80 ? -7.460 3.133 7.105 1.00 94.00 80 ASP A C 1
ATOM 665 O O . ASP A 1 80 ? -6.498 2.355 7.152 1.00 94.00 80 ASP A O 1
ATOM 669 N N . GLN A 1 81 ? -7.348 4.394 7.524 1.00 91.44 81 GLN A N 1
ATOM 670 C CA . GLN A 1 81 ? -6.106 4.920 8.088 1.00 91.44 81 GLN A CA 1
ATOM 671 C C . GLN A 1 81 ? -5.729 4.280 9.434 1.00 91.44 81 GLN A C 1
ATOM 673 O O . GLN A 1 81 ? -4.539 4.178 9.730 1.00 91.44 81 GLN A O 1
ATOM 678 N N . GLU A 1 82 ? -6.695 3.819 10.235 1.00 92.31 82 GLU A N 1
ATOM 679 C CA . GLU A 1 82 ? -6.424 3.169 11.524 1.00 92.31 82 GLU A CA 1
ATOM 680 C C . GLU A 1 82 ? -5.784 1.792 11.298 1.00 92.31 82 GLU A C 1
ATOM 682 O O . GLU A 1 82 ? -4.731 1.477 11.868 1.00 92.31 82 GLU A O 1
ATOM 687 N N . VAL A 1 83 ? -6.360 1.007 10.381 1.00 96.12 83 VAL A N 1
ATOM 688 C CA . VAL A 1 83 ? -5.803 -0.275 9.932 1.00 96.12 83 VAL A CA 1
ATOM 689 C C . VAL A 1 83 ? -4.381 -0.078 9.398 1.00 96.12 83 VAL A C 1
ATOM 691 O O . VAL A 1 83 ? -3.467 -0.819 9.775 1.00 96.12 83 VAL A O 1
ATOM 694 N N . LEU A 1 84 ? -4.157 0.942 8.561 1.00 96.56 84 LEU A N 1
ATOM 695 C CA . LEU A 1 84 ? -2.828 1.238 8.018 1.00 96.56 84 LEU A CA 1
ATOM 696 C C . LEU A 1 84 ? -1.834 1.708 9.085 1.00 96.56 84 LEU A C 1
ATOM 698 O O . LEU A 1 84 ? -0.673 1.298 9.043 1.00 96.56 84 LEU A O 1
ATOM 702 N N . GLY A 1 85 ? -2.272 2.475 10.084 1.00 94.75 85 GLY A N 1
ATOM 703 C CA . GLY A 1 85 ? -1.443 2.846 11.231 1.00 94.75 85 GLY A CA 1
ATOM 704 C C . GLY A 1 85 ? -0.904 1.618 11.972 1.00 94.75 85 GLY A C 1
ATOM 705 O O . GLY A 1 85 ? 0.296 1.527 12.260 1.00 94.75 85 GLY A O 1
ATOM 706 N N . TRP A 1 86 ? -1.757 0.610 12.195 1.00 94.25 86 TRP A N 1
ATOM 707 C CA . TRP A 1 86 ? -1.317 -0.665 12.765 1.00 94.25 86 TRP A CA 1
ATOM 708 C C . TRP A 1 86 ? -0.310 -1.377 11.858 1.00 94.25 86 TRP A C 1
ATOM 710 O O . TRP A 1 86 ? 0.730 -1.840 12.336 1.00 94.25 86 TRP A O 1
ATOM 720 N N . VAL A 1 87 ? -0.575 -1.440 10.550 1.00 96.31 87 VAL A N 1
ATOM 721 C CA . VAL A 1 87 ? 0.325 -2.070 9.571 1.00 96.31 87 VAL A CA 1
ATOM 722 C C . VAL A 1 87 ? 1.704 -1.418 9.593 1.00 96.31 87 VAL A C 1
ATOM 724 O O . VAL A 1 87 ? 2.711 -2.122 9.707 1.00 96.31 87 VAL A O 1
ATOM 727 N N . PHE A 1 88 ? 1.773 -0.087 9.568 1.00 95.31 88 PHE A N 1
ATOM 728 C CA . PHE A 1 88 ? 3.040 0.642 9.597 1.00 95.31 88 PHE A CA 1
ATOM 729 C C . PHE A 1 88 ? 3.828 0.385 10.880 1.00 95.31 88 PHE A C 1
ATOM 731 O O . PHE A 1 88 ? 5.038 0.168 10.805 1.00 95.31 88 PHE A O 1
ATOM 738 N N . SER A 1 89 ? 3.155 0.285 12.033 1.00 92.31 89 SER A N 1
ATOM 739 C CA . SER A 1 89 ? 3.805 -0.075 13.303 1.00 92.31 89 SER A CA 1
ATOM 740 C C . SER A 1 89 ? 4.505 -1.443 13.254 1.00 92.31 89 SER A C 1
ATOM 742 O O . SER A 1 89 ? 5.510 -1.669 13.929 1.00 92.31 89 SER A O 1
ATOM 744 N N . LYS A 1 90 ? 3.995 -2.379 12.440 1.00 91.19 90 LYS A N 1
ATOM 745 C CA . LYS A 1 90 ? 4.583 -3.715 12.266 1.00 91.19 90 LYS A CA 1
ATOM 746 C C . LYS A 1 90 ? 5.674 -3.755 11.206 1.00 91.19 90 LYS A C 1
ATOM 748 O O . LYS A 1 90 ? 6.574 -4.587 11.315 1.00 91.19 90 LYS A O 1
ATOM 753 N N . LEU A 1 91 ? 5.613 -2.876 10.210 1.00 89.19 91 LEU A N 1
ATOM 754 C CA . LEU A 1 91 ? 6.654 -2.755 9.192 1.00 89.19 91 LEU A CA 1
ATOM 755 C C . LEU A 1 91 ? 7.911 -2.071 9.748 1.00 89.19 91 LEU A C 1
ATOM 757 O O . LEU A 1 91 ? 9.017 -2.526 9.460 1.00 89.19 91 LEU A O 1
ATOM 761 N N . SER A 1 92 ? 7.757 -1.046 10.592 1.00 78.44 92 SER A N 1
ATOM 762 C CA . SER A 1 92 ? 8.882 -0.335 11.218 1.00 78.44 92 SER A CA 1
ATOM 763 C C . SER A 1 92 ? 9.625 -1.181 12.261 1.00 78.44 92 SER A C 1
ATOM 765 O O . SER A 1 92 ? 10.846 -1.094 12.377 1.00 78.44 92 SER A O 1
ATOM 767 N N . GLY A 1 93 ? 8.919 -2.070 12.968 1.00 63.94 93 GLY A N 1
ATOM 768 C CA . GLY A 1 93 ? 9.493 -2.931 14.009 1.00 63.94 93 GLY A CA 1
ATOM 769 C C . GLY A 1 93 ? 10.424 -4.050 13.519 1.00 63.94 93 GLY A C 1
ATOM 770 O O . GLY A 1 93 ? 10.981 -4.765 14.347 1.00 63.94 93 GLY A O 1
ATOM 771 N N . ARG A 1 94 ? 10.600 -4.233 12.202 1.00 55.47 94 ARG A N 1
ATOM 772 C CA . ARG A 1 94 ? 11.390 -5.336 11.616 1.00 55.47 94 ARG A CA 1
ATOM 773 C C . ARG A 1 94 ? 12.696 -4.897 10.944 1.00 55.47 94 ARG A C 1
ATOM 775 O O . ARG A 1 94 ? 13.312 -5.702 10.255 1.00 55.47 94 ARG A O 1
ATOM 782 N N . SER A 1 95 ? 13.101 -3.638 11.125 1.00 45.53 95 SER A N 1
ATOM 783 C CA . SER A 1 95 ? 14.317 -3.063 10.527 1.00 45.53 95 SER A CA 1
ATOM 784 C C . SER A 1 95 ? 15.547 -3.087 11.454 1.00 45.53 95 SER A C 1
ATOM 786 O O . SER A 1 95 ? 16.413 -2.222 11.328 1.00 45.53 95 SER A O 1
ATOM 788 N N . ARG A 1 96 ? 15.637 -4.049 12.379 1.00 34.97 96 ARG A N 1
ATOM 789 C CA . ARG A 1 96 ? 16.865 -4.342 13.135 1.00 34.97 96 ARG A CA 1
ATOM 790 C C . ARG A 1 96 ? 17.381 -5.724 12.783 1.00 34.97 96 ARG A C 1
ATOM 792 O O . ARG A 1 96 ? 16.532 -6.638 12.691 1.00 34.97 96 ARG A O 1
#

Radius of gyration: 17.01 Å; chains: 1; bounding box: 46×25×39 Å

Foldseek 3Di:
DQVVPVVRVVPDPDDDDDDFDDLVRQLVVLLVPDVLCVPPDSVLSSVLCVLFVVSPVVSSVLLVVQLVVLCVVVVHSHDDVVSSVSSSVVVVVPPD

Sequence (96 aa):
MLRREPMLSSRIFVWQEFRRMSSEQVLRVIPAFHPIWETATPEVITFADTHAGHGNFRSWAKITAHTQRALHRLDRVQVDQEVLGWVFSKLSGRSR

Secondary structure (DSSP, 8-state):
-GGG-HHHHTT-S--PPP-PPPHHHHHHHHHHH-GGGTT--HHHHHHHIIIIITT-HHHHHHHHHHHHHHHHHHT-SS--HHHHHHHHHHHHTT--

pLDDT: mean 92.11, std 10.85, range [34.97, 98.5]